Protein AF-A0A7S1AAR7-F1 (afdb_monomer_lite)

InterPro domains:
  IPR026983 Dynein heavy chain [PTHR45703] (3-144)

Structure (mmCIF, N/CA/C/O backbone):
data_AF-A0A7S1AAR7-F1
#
_entry.id   AF-A0A7S1AAR7-F1
#
loop_
_atom_site.group_PDB
_atom_site.id
_atom_site.type_symbol
_atom_site.label_atom_id
_atom_site.label_alt_id
_atom_site.label_comp_id
_atom_site.label_asym_id
_atom_site.label_entity_id
_atom_site.label_seq_id
_atom_site.pdbx_PDB_ins_code
_atom_site.Cartn_x
_atom_site.Cartn_y
_atom_site.Cartn_z
_atom_site.occupancy
_atom_site.B_iso_or_equiv
_atom_site.auth_seq_id
_atom_site.auth_comp_id
_atom_site.a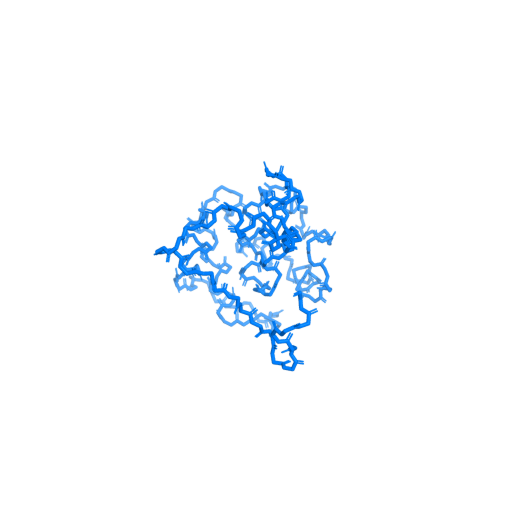uth_asym_id
_atom_site.auth_atom_id
_atom_site.pdbx_PDB_model_num
ATOM 1 N N . GLU A 1 1 ? -5.694 12.376 -1.575 1.00 77.00 1 GLU A N 1
ATOM 2 C CA . GLU A 1 1 ? -5.389 10.925 -1.607 1.00 77.00 1 GLU A CA 1
ATOM 3 C C . GLU A 1 1 ? -3.947 10.611 -2.028 1.00 77.00 1 GLU A C 1
ATOM 5 O O . GLU A 1 1 ? -3.217 10.101 -1.195 1.00 77.00 1 GLU A O 1
ATOM 10 N N . ILE A 1 2 ? -3.462 10.975 -3.229 1.00 81.75 2 ILE A N 1
ATOM 11 C CA . ILE A 1 2 ? -2.057 10.687 -3.639 1.00 81.75 2 ILE A CA 1
ATOM 12 C C . ILE A 1 2 ? -1.038 11.282 -2.656 1.00 81.75 2 ILE A C 1
ATOM 14 O O . ILE A 1 2 ? -0.123 10.597 -2.204 1.00 81.75 2 ILE A O 1
ATOM 18 N N . THR A 1 3 ? -1.235 12.542 -2.256 1.00 81.69 3 THR A N 1
ATOM 19 C CA . THR A 1 3 ? -0.390 13.201 -1.250 1.00 81.69 3 THR A CA 1
ATOM 20 C C . THR A 1 3 ? -0.338 12.423 0.059 1.00 81.69 3 THR A C 1
ATOM 22 O O . THR A 1 3 ? 0.715 12.380 0.674 1.00 81.69 3 THR A O 1
ATOM 25 N N . ALA A 1 4 ? -1.429 11.768 0.466 1.00 83.69 4 ALA A N 1
ATOM 26 C CA . ALA A 1 4 ? -1.468 10.996 1.704 1.00 83.69 4 ALA A CA 1
ATOM 27 C C . ALA A 1 4 ? -0.580 9.746 1.649 1.00 83.69 4 ALA A C 1
ATOM 29 O O . ALA A 1 4 ? 0.109 9.463 2.629 1.00 83.69 4 ALA A O 1
ATOM 30 N N . LEU A 1 5 ? -0.534 9.045 0.510 1.00 85.94 5 LEU A N 1
ATOM 31 C CA . LEU A 1 5 ? 0.400 7.932 0.314 1.00 85.94 5 LEU A CA 1
ATOM 32 C C . LEU A 1 5 ? 1.858 8.409 0.298 1.00 85.94 5 LEU A C 1
ATOM 34 O O . LEU A 1 5 ? 2.721 7.748 0.864 1.00 85.94 5 LEU A O 1
ATOM 38 N N . MET A 1 6 ? 2.135 9.576 -0.294 1.00 84.50 6 MET A N 1
ATOM 39 C CA . MET A 1 6 ? 3.497 10.125 -0.356 1.00 84.50 6 MET A CA 1
ATOM 40 C C . MET A 1 6 ? 4.001 10.655 0.992 1.00 84.50 6 MET A C 1
ATOM 42 O O . MET A 1 6 ? 5.182 10.527 1.299 1.00 84.50 6 MET A O 1
ATOM 46 N N . THR A 1 7 ? 3.129 11.268 1.795 1.00 84.75 7 THR A N 1
ATOM 47 C CA . THR A 1 7 ? 3.503 11.851 3.095 1.00 84.75 7 THR A CA 1
ATOM 48 C C . THR A 1 7 ? 3.367 10.868 4.254 1.00 84.75 7 THR A C 1
ATOM 50 O O . THR A 1 7 ? 3.787 11.172 5.368 1.00 84.75 7 THR A O 1
ATOM 53 N N . GLY A 1 8 ? 2.794 9.689 4.003 1.00 82.31 8 GLY A N 1
ATOM 54 C CA . GLY A 1 8 ? 2.628 8.640 4.998 1.00 82.31 8 GLY A CA 1
ATOM 55 C C . GLY A 1 8 ? 1.496 8.889 5.999 1.00 82.31 8 GLY A C 1
ATOM 56 O O . GLY A 1 8 ? 1.558 8.348 7.105 1.00 82.31 8 GLY A O 1
ATOM 57 N N . LEU A 1 9 ? 0.477 9.672 5.614 1.00 83.19 9 LEU A N 1
ATOM 58 C CA . LEU A 1 9 ? -0.642 10.093 6.475 1.00 83.19 9 LEU A CA 1
ATOM 59 C C . LEU A 1 9 ? -0.157 10.709 7.809 1.00 83.19 9 LEU A C 1
ATOM 61 O O . LEU A 1 9 ? -0.442 10.166 8.880 1.00 83.19 9 LEU A O 1
ATOM 65 N N . PRO A 1 10 ? 0.598 11.823 7.774 1.00 79.75 10 PRO A N 1
ATOM 66 C CA . PRO A 1 10 ? 1.107 12.452 8.983 1.00 79.75 10 PRO A CA 1
ATOM 67 C C . PRO A 1 10 ? -0.031 13.146 9.739 1.00 79.75 10 PRO A C 1
ATOM 69 O O . PRO A 1 10 ? -0.895 13.785 9.139 1.00 79.75 10 PRO A O 1
ATOM 72 N N . GLY A 1 11 ? -0.021 13.052 11.066 1.00 82.94 11 GLY A N 1
ATOM 73 C CA . GLY A 1 11 ? -1.017 13.704 11.909 1.00 82.94 11 GLY A CA 1
ATOM 74 C C . GLY A 1 11 ? -1.045 13.136 13.320 1.00 82.94 11 GLY A C 1
ATOM 75 O O . GLY A 1 11 ? -0.151 12.390 13.716 1.00 82.94 11 GLY A O 1
ATOM 76 N N . SER A 1 12 ? -2.096 13.489 14.052 1.00 81.12 12 SER A N 1
ATOM 77 C CA . SER A 1 12 ? -2.379 12.967 15.387 1.00 81.12 12 SER A CA 1
ATOM 78 C C . SER A 1 12 ? -3.764 12.339 15.402 1.00 81.12 12 SER A C 1
ATOM 80 O O . SER A 1 12 ? -4.691 12.864 14.781 1.00 81.12 12 SER A O 1
ATOM 82 N N . ALA A 1 13 ? -3.903 11.229 16.127 1.00 81.75 13 ALA A N 1
ATOM 83 C CA . ALA A 1 13 ? -5.209 10.652 16.405 1.00 81.75 13 ALA A CA 1
ATOM 84 C C . ALA A 1 13 ? -6.052 11.666 17.191 1.00 81.75 13 ALA A C 1
ATOM 86 O O . ALA A 1 13 ? -5.557 12.283 18.136 1.00 81.75 13 ALA A O 1
ATOM 87 N N . LYS A 1 14 ? -7.300 11.869 16.761 1.00 80.62 14 LYS A N 1
ATOM 88 C CA . LYS A 1 14 ? -8.266 12.703 17.491 1.00 80.62 14 LYS A CA 1
ATOM 89 C C . LYS A 1 14 ? -9.028 11.880 18.521 1.00 80.62 14 LYS A C 1
ATOM 91 O O . LYS A 1 14 ? -9.467 12.431 19.523 1.00 80.62 14 LYS A O 1
ATOM 96 N N . GLU A 1 15 ? -9.174 10.588 18.250 1.00 84.75 15 GLU A N 1
ATOM 97 C CA . GLU A 1 15 ? -9.864 9.624 19.094 1.00 84.75 15 GLU A CA 1
ATOM 98 C C . GLU A 1 15 ? -8.861 8.637 19.699 1.00 84.75 15 GLU A C 1
ATOM 100 O O . GLU A 1 15 ? -7.852 8.281 19.075 1.00 84.75 15 GLU A O 1
ATOM 105 N N . ASP A 1 16 ? -9.137 8.193 20.924 1.00 87.19 16 ASP A N 1
ATOM 106 C CA . ASP A 1 16 ? -8.317 7.195 21.605 1.00 87.19 16 ASP A CA 1
ATOM 107 C C . ASP A 1 16 ? -8.431 5.830 20.925 1.00 87.19 16 ASP A C 1
ATOM 109 O O . ASP A 1 16 ? -9.450 5.485 20.323 1.00 87.19 16 ASP A O 1
ATOM 113 N N . LYS A 1 17 ? -7.355 5.042 21.007 1.00 90.31 17 LYS A N 1
ATOM 114 C CA . LYS A 1 17 ? -7.329 3.709 20.408 1.00 90.31 17 LYS A CA 1
ATOM 115 C C . LYS A 1 17 ? -8.343 2.805 21.131 1.00 90.31 17 LYS A C 1
ATOM 117 O O . LYS A 1 17 ? -8.259 2.708 22.355 1.00 90.31 17 LYS A O 1
ATOM 122 N N . PRO A 1 18 ? -9.246 2.105 20.419 1.00 88.94 18 PRO A N 1
ATOM 123 C CA . PRO A 1 18 ? -10.216 1.223 21.063 1.00 88.94 18 PRO A CA 1
ATOM 124 C C . PRO A 1 18 ? -9.520 0.087 21.829 1.00 88.94 18 PRO A C 1
ATOM 126 O O . PRO A 1 18 ? -8.543 -0.488 21.340 1.00 88.94 18 PRO A O 1
ATOM 129 N N . GLU A 1 19 ? -10.031 -0.252 23.016 1.00 83.00 19 GLU A N 1
ATOM 130 C CA . GLU A 1 19 ? -9.405 -1.208 23.951 1.00 83.00 19 GLU A CA 1
ATOM 131 C C . GLU A 1 19 ? -9.174 -2.594 23.317 1.00 83.00 19 GLU A C 1
ATOM 133 O O . GLU A 1 19 ? -8.137 -3.221 23.501 1.00 83.00 19 GLU A O 1
ATOM 138 N N . ASN A 1 20 ? -10.096 -3.029 22.465 1.00 84.44 20 ASN A N 1
ATOM 139 C CA . ASN A 1 20 ? -10.126 -4.313 21.763 1.00 84.44 20 ASN A CA 1
ATOM 140 C C . ASN A 1 20 ? -9.389 -4.305 20.401 1.00 84.44 20 ASN A C 1
ATOM 142 O O . ASN A 1 20 ? -9.709 -5.081 19.501 1.00 84.44 20 ASN A O 1
ATOM 146 N N . SER A 1 21 ? -8.374 -3.449 20.240 1.00 89.50 21 SER A N 1
ATOM 147 C CA . SER A 1 21 ? -7.570 -3.336 19.008 1.00 89.50 21 SER A CA 1
ATOM 148 C C . SER A 1 21 ? -6.071 -3.585 19.221 1.00 89.50 21 SER A C 1
ATOM 150 O O . SER A 1 21 ? -5.218 -2.905 18.652 1.00 89.50 21 SER A O 1
ATOM 152 N N . GLU A 1 22 ? -5.705 -4.563 20.052 1.00 90.56 22 GLU A N 1
ATOM 153 C CA . GLU A 1 22 ? -4.298 -4.908 20.348 1.00 90.56 22 GLU A CA 1
ATOM 154 C C . GLU A 1 22 ? -3.454 -5.212 19.098 1.00 90.56 22 GLU A C 1
ATOM 156 O O . GLU A 1 22 ? -2.267 -4.898 19.067 1.00 90.56 22 GLU A O 1
ATOM 161 N N . TRP A 1 23 ? -4.083 -5.742 18.046 1.00 92.62 23 TRP A N 1
ATOM 162 C CA . TRP A 1 23 ? -3.471 -6.026 16.743 1.00 92.62 23 TRP A CA 1
ATOM 163 C C . TRP A 1 23 ? -3.049 -4.763 15.969 1.00 92.62 23 TRP A C 1
ATOM 165 O O . TRP A 1 23 ? -2.197 -4.832 15.086 1.00 92.62 23 TRP A O 1
ATOM 175 N N . LEU A 1 24 ? -3.611 -3.598 16.307 1.00 93.44 24 LEU A N 1
ATOM 176 C CA . LEU A 1 24 ? -3.327 -2.328 15.650 1.00 93.44 24 LEU A CA 1
ATOM 177 C 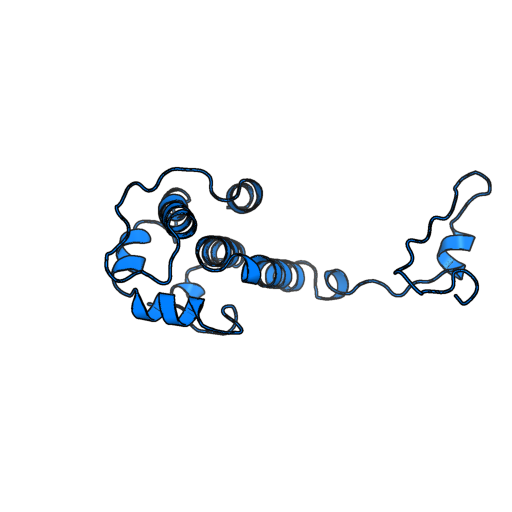C . LEU A 1 24 ? -2.324 -1.502 16.468 1.00 93.44 24 LEU A C 1
ATOM 179 O O . LEU A 1 24 ? -2.536 -1.194 17.647 1.00 93.44 24 LEU A O 1
ATOM 183 N N . THR A 1 25 ? -1.230 -1.084 15.834 1.00 92.75 25 THR A N 1
ATOM 184 C CA . THR A 1 25 ? -0.251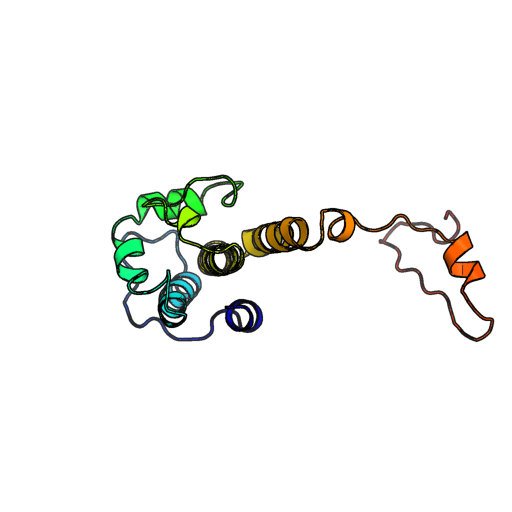 -0.192 16.476 1.00 92.75 25 THR A CA 1
ATOM 185 C C . THR A 1 25 ? -0.812 1.224 16.647 1.00 92.75 25 THR A C 1
ATOM 187 O O . THR A 1 25 ? -1.706 1.644 15.910 1.00 92.75 25 THR A O 1
ATOM 190 N N . GLN A 1 26 ? -0.246 2.015 17.566 1.00 91.62 26 GLN A N 1
ATOM 191 C CA . GLN A 1 26 ? -0.638 3.424 17.733 1.00 91.62 26 GLN A CA 1
ATOM 192 C C . GLN A 1 26 ? -0.398 4.262 16.463 1.00 91.62 26 GLN A C 1
ATOM 194 O O . GLN A 1 26 ? -1.148 5.195 16.168 1.00 91.62 26 GLN A O 1
ATOM 199 N N . VAL A 1 27 ? 0.636 3.917 15.688 1.00 91.62 27 VAL A N 1
ATOM 200 C CA . VAL A 1 27 ? 0.941 4.575 14.411 1.00 91.62 27 VAL A CA 1
ATOM 201 C C . VAL A 1 27 ? -0.149 4.262 13.389 1.00 91.62 27 VAL A C 1
ATOM 203 O O . VAL A 1 27 ? -0.697 5.179 12.783 1.00 91.62 27 VAL A O 1
ATOM 206 N N . SER A 1 28 ? -0.517 2.989 13.241 1.00 93.31 28 SER A N 1
ATOM 207 C CA . SER A 1 28 ? -1.604 2.567 12.351 1.00 93.31 28 SER A CA 1
ATOM 208 C C . SER A 1 28 ? -2.942 3.198 12.755 1.00 93.31 28 SER A C 1
ATOM 210 O O . SER A 1 28 ? -3.665 3.706 11.902 1.00 93.31 28 SER A O 1
ATOM 212 N N . TRP A 1 29 ? -3.234 3.275 14.058 1.00 94.31 29 TRP A N 1
ATOM 213 C CA . TRP A 1 29 ? -4.431 3.951 14.569 1.00 94.31 29 TRP A CA 1
ATOM 214 C C . TRP A 1 29 ? -4.467 5.446 14.229 1.00 94.31 29 TRP A C 1
ATOM 216 O O . TRP A 1 29 ? -5.490 5.972 13.786 1.00 94.31 29 TRP A O 1
ATOM 226 N N . THR A 1 30 ? -3.326 6.125 14.361 1.00 93.31 30 THR A N 1
ATOM 227 C CA . THR A 1 30 ? -3.189 7.524 13.941 1.00 93.31 30 THR A CA 1
ATOM 228 C C . THR A 1 30 ? -3.490 7.681 12.453 1.00 93.31 30 THR A C 1
ATOM 230 O O . THR A 1 30 ? -4.235 8.580 12.073 1.00 93.31 30 THR A O 1
ATOM 233 N N . ARG A 1 31 ? -2.993 6.776 11.605 1.00 94.06 31 ARG A N 1
ATOM 234 C CA . ARG A 1 31 ? -3.285 6.804 10.165 1.00 94.06 31 ARG A CA 1
ATOM 235 C C . ARG A 1 31 ? -4.768 6.592 9.873 1.00 94.06 31 ARG A C 1
ATOM 237 O O . ARG A 1 31 ? -5.313 7.334 9.064 1.00 94.06 31 ARG A O 1
ATOM 244 N N . VAL A 1 32 ? -5.425 5.652 10.559 1.00 94.38 32 VAL A N 1
ATOM 245 C CA . VAL A 1 32 ? -6.881 5.426 10.453 1.00 94.38 32 VAL A CA 1
ATOM 246 C C . VAL A 1 32 ? -7.659 6.700 10.800 1.00 94.38 32 VAL A C 1
ATOM 248 O O . VAL A 1 32 ? -8.561 7.085 10.062 1.00 94.38 32 VAL A O 1
ATOM 251 N N . ASN A 1 33 ? -7.254 7.414 11.852 1.00 93.00 33 ASN A N 1
ATOM 252 C CA . ASN A 1 33 ? -7.845 8.707 12.211 1.00 93.00 33 ASN A CA 1
ATOM 253 C C . ASN A 1 33 ? -7.623 9.775 11.129 1.00 93.00 33 ASN A C 1
ATOM 255 O O . ASN A 1 33 ? -8.522 10.557 10.821 1.00 93.00 33 ASN A O 1
ATOM 259 N N . VAL A 1 34 ? -6.423 9.823 10.544 1.00 92.06 34 VAL A N 1
ATOM 260 C CA . VAL A 1 34 ? -6.086 10.790 9.491 1.00 92.06 34 VAL A CA 1
ATOM 261 C C . VAL A 1 34 ? -6.853 10.501 8.198 1.00 92.06 34 VAL A C 1
ATOM 263 O O . VAL A 1 34 ? -7.186 11.453 7.493 1.00 92.06 34 VAL A O 1
ATOM 266 N N . LEU A 1 35 ? -7.212 9.246 7.894 1.00 92.44 35 LEU A N 1
ATOM 267 C CA . LEU A 1 35 ? -8.021 8.921 6.709 1.00 92.44 35 LEU A CA 1
ATOM 268 C C . LEU A 1 35 ? -9.344 9.685 6.682 1.00 92.44 35 LEU A C 1
ATOM 270 O O . LEU A 1 35 ? -9.737 10.161 5.624 1.00 92.44 35 LEU A O 1
ATOM 274 N N . GLN A 1 36 ? -9.973 9.902 7.838 1.00 91.00 36 GLN A N 1
ATOM 275 C CA . GLN A 1 36 ? -11.215 10.672 7.926 1.00 91.00 36 GLN A CA 1
ATOM 276 C C . GLN A 1 36 ? -11.053 12.132 7.469 1.00 91.00 36 GLN A C 1
ATOM 278 O O . GLN A 1 36 ? -12.015 12.761 7.047 1.00 91.00 36 GLN A O 1
ATOM 283 N N . SER A 1 37 ? -9.835 12.687 7.500 1.00 87.81 37 SER A N 1
ATOM 284 C CA . SER A 1 37 ? -9.566 14.030 6.962 1.00 87.81 37 SER A CA 1
ATOM 285 C C . SER A 1 37 ? -9.527 14.092 5.432 1.00 87.81 37 SER A C 1
ATOM 287 O O . SER A 1 37 ? -9.539 15.189 4.876 1.00 87.81 37 SER A O 1
ATOM 289 N N . LEU A 1 38 ? -9.473 12.941 4.749 1.00 87.50 38 LEU A N 1
ATOM 290 C CA . LEU A 1 38 ? -9.517 12.873 3.287 1.00 87.50 38 LEU A CA 1
ATOM 291 C C . LEU A 1 38 ? -10.925 13.129 2.729 1.00 87.50 38 LEU A C 1
ATOM 293 O O . LEU A 1 38 ? -11.030 13.478 1.555 1.00 87.50 38 LEU A O 1
ATOM 297 N N . GLY A 1 39 ? -11.960 13.016 3.567 1.00 86.81 39 GLY A N 1
ATOM 298 C CA . GLY A 1 39 ? -13.358 13.223 3.196 1.00 86.81 39 GLY A CA 1
ATOM 299 C C . GLY A 1 39 ? -13.948 12.106 2.329 1.00 86.81 39 GLY A C 1
ATOM 300 O O . GLY A 1 39 ? -13.332 11.051 2.147 1.00 86.81 39 GLY A O 1
ATOM 301 N N . ASP A 1 40 ? -15.137 12.360 1.772 1.00 89.88 40 ASP A N 1
ATOM 302 C CA . ASP A 1 40 ? -15.827 11.477 0.820 1.00 89.88 40 ASP A CA 1
ATOM 303 C C . ASP A 1 40 ? -16.159 10.113 1.447 1.00 89.88 40 ASP A C 1
ATOM 305 O O . ASP A 1 40 ? -16.881 10.035 2.440 1.00 89.88 40 ASP A O 1
ATOM 309 N N . THR A 1 41 ? -15.607 9.021 0.918 1.00 92.12 41 THR A N 1
ATOM 310 C CA . THR A 1 41 ? -15.871 7.668 1.418 1.00 92.12 41 THR A CA 1
ATOM 311 C C . THR A 1 41 ? -15.333 7.465 2.840 1.00 92.12 41 THR A C 1
ATOM 313 O O . THR A 1 41 ? -15.774 6.555 3.538 1.00 92.12 41 THR A O 1
ATOM 316 N N . PHE A 1 42 ? -14.404 8.317 3.294 1.00 93.06 42 PHE A N 1
ATOM 317 C CA . PHE A 1 42 ? -13.845 8.263 4.644 1.00 93.06 42 PHE A CA 1
ATOM 318 C C . PHE A 1 42 ? -14.561 9.161 5.666 1.00 93.06 42 PHE A C 1
ATOM 320 O O . PHE A 1 42 ? -14.153 9.195 6.831 1.00 93.06 42 PHE A O 1
ATOM 327 N N . ASP A 1 43 ? -15.623 9.873 5.282 1.00 91.25 43 ASP A N 1
ATOM 328 C CA . ASP A 1 43 ? -16.398 10.678 6.228 1.00 91.25 43 ASP A CA 1
ATOM 329 C C . ASP A 1 43 ? -17.049 9.784 7.297 1.00 91.25 43 ASP A C 1
ATOM 331 O O . ASP A 1 43 ? -17.830 8.884 7.004 1.00 91.25 43 ASP A O 1
ATOM 335 N N . GLY A 1 44 ? -16.698 10.015 8.567 1.00 89.62 44 GLY A N 1
ATOM 336 C CA . GLY A 1 44 ? -17.156 9.183 9.687 1.00 89.62 44 GLY A CA 1
ATOM 337 C C . GLY A 1 44 ? -16.517 7.788 9.756 1.00 89.62 44 GLY A C 1
ATOM 338 O O . GLY A 1 44 ? -17.001 6.936 10.504 1.00 89.62 44 GLY A O 1
ATOM 339 N N . PHE A 1 45 ? -15.426 7.549 9.018 1.00 93.00 45 PHE A N 1
ATOM 340 C CA . PHE A 1 45 ? -14.796 6.231 8.921 1.00 93.00 45 PHE A CA 1
ATOM 341 C C . PHE A 1 45 ? -14.349 5.650 10.264 1.00 93.00 45 PHE A C 1
ATOM 343 O O . PHE A 1 45 ? -14.482 4.446 10.465 1.00 93.00 45 PHE A O 1
ATOM 350 N N . VAL A 1 46 ? -13.859 6.469 11.202 1.00 93.38 46 VAL A N 1
ATOM 351 C CA . VAL A 1 46 ? -13.400 5.964 12.509 1.00 93.38 46 VAL A CA 1
ATOM 352 C C . VAL A 1 46 ? -14.545 5.287 13.274 1.00 93.38 46 VAL A C 1
ATOM 354 O O . VAL A 1 46 ? -14.354 4.213 13.844 1.00 93.38 46 VAL A O 1
ATOM 357 N N . GLY A 1 47 ? -15.759 5.840 13.197 1.00 91.88 47 GLY A N 1
ATOM 358 C CA . GLY A 1 47 ? -16.953 5.234 13.788 1.00 91.88 47 GLY A CA 1
ATOM 359 C C . GLY A 1 47 ? -17.324 3.895 13.140 1.00 91.88 47 GLY A C 1
ATOM 360 O O . GLY A 1 47 ? -17.577 2.920 13.849 1.00 91.88 47 GLY A O 1
ATOM 361 N N . GLU A 1 48 ? -17.303 3.813 11.803 1.00 91.44 48 GLU A N 1
ATOM 362 C CA . GLU A 1 48 ? -17.534 2.548 11.082 1.00 91.44 48 GLU A CA 1
ATOM 363 C C . GLU A 1 48 ? -16.448 1.502 11.388 1.00 91.44 48 GLU A C 1
ATOM 365 O O . GLU A 1 48 ? -16.745 0.310 11.506 1.00 91.44 48 GLU A O 1
ATOM 370 N N . PHE A 1 49 ? -15.198 1.945 11.545 1.00 93.69 49 PHE A N 1
ATOM 371 C CA . PHE A 1 49 ? -14.060 1.092 11.866 1.00 93.69 49 PHE A CA 1
ATOM 372 C C . PHE A 1 49 ? -14.192 0.479 13.262 1.00 93.69 49 PHE A C 1
ATOM 374 O O . PHE A 1 49 ? -14.098 -0.740 13.419 1.00 93.69 49 PHE A O 1
ATOM 381 N N . CYS A 1 50 ? -14.496 1.306 14.265 1.00 92.06 50 CYS A N 1
ATOM 382 C CA . CYS A 1 50 ? -14.752 0.860 15.634 1.00 92.06 50 CYS A CA 1
ATOM 383 C C . CYS A 1 50 ? -15.999 -0.030 15.743 1.00 92.06 50 CYS A C 1
ATOM 385 O O . CYS A 1 50 ? -16.030 -0.941 16.569 1.00 92.06 50 CYS A O 1
ATOM 387 N N . GLY A 1 51 ? -17.010 0.192 14.896 1.00 91.94 51 GLY A N 1
ATOM 388 C CA . GLY A 1 51 ? -18.231 -0.614 14.866 1.00 91.94 51 GLY A CA 1
ATOM 389 C C . GLY A 1 51 ? -18.027 -2.066 14.415 1.00 91.94 51 GLY A C 1
ATOM 390 O O . GLY A 1 51 ? -18.878 -2.906 14.699 1.00 91.94 51 GLY A O 1
ATOM 391 N N . ASN A 1 52 ? -16.920 -2.384 13.731 1.00 92.75 52 ASN A N 1
ATOM 392 C CA . ASN A 1 52 ? -16.617 -3.746 13.282 1.00 92.75 52 ASN A CA 1
ATOM 393 C C . ASN A 1 52 ? -15.108 -4.053 13.311 1.00 92.75 52 ASN A C 1
ATOM 395 O O . ASN A 1 52 ? -14.492 -4.365 12.289 1.00 92.75 52 ASN A O 1
ATOM 399 N N . LEU A 1 53 ? -14.508 -3.966 14.501 1.00 93.19 53 LEU A N 1
ATOM 400 C CA . LEU A 1 53 ? -13.076 -4.221 14.694 1.00 93.19 53 LEU A CA 1
ATOM 401 C C . LEU A 1 53 ? -12.661 -5.647 14.321 1.00 93.19 53 LEU A C 1
ATOM 403 O O . LEU A 1 53 ? -11.584 -5.824 13.756 1.00 93.19 53 LEU A O 1
ATOM 407 N N . ASP A 1 54 ? -13.502 -6.648 14.589 1.00 92.94 54 ASP A N 1
ATOM 408 C CA . ASP A 1 54 ? -13.201 -8.048 14.264 1.00 92.94 54 ASP A CA 1
ATOM 409 C C . ASP A 1 54 ? -13.102 -8.271 12.751 1.00 92.94 54 ASP A C 1
ATOM 411 O O . ASP A 1 54 ? -12.209 -8.973 12.275 1.00 92.94 54 ASP A O 1
ATOM 415 N N . GLY A 1 55 ? -13.970 -7.619 11.974 1.00 94.06 55 GLY A N 1
ATOM 416 C CA . GLY A 1 55 ? -13.899 -7.660 10.520 1.00 94.06 55 GLY A CA 1
ATOM 417 C C . GLY A 1 55 ? -12.627 -6.999 9.981 1.00 94.06 55 GLY A C 1
ATOM 418 O O . GLY A 1 55 ? -11.986 -7.544 9.085 1.00 94.06 55 GLY A O 1
ATOM 419 N N . TRP A 1 56 ? -12.209 -5.863 10.547 1.00 94.88 56 TRP A N 1
ATOM 420 C CA . TRP A 1 56 ? -10.951 -5.212 10.153 1.00 94.88 56 TRP A CA 1
ATOM 421 C C . TRP A 1 56 ? -9.718 -6.001 10.589 1.00 94.88 56 TRP A C 1
ATOM 423 O O . TRP A 1 56 ? -8.731 -6.037 9.855 1.00 94.88 56 TRP A O 1
ATOM 433 N N . LYS A 1 57 ? -9.793 -6.694 11.728 1.00 94.50 57 LYS A N 1
ATOM 434 C CA . LYS A 1 57 ? -8.762 -7.635 12.164 1.00 94.50 57 LYS A CA 1
ATOM 435 C C . LYS A 1 57 ? -8.615 -8.792 11.175 1.00 94.50 57 LYS A C 1
ATOM 437 O O . LYS A 1 57 ? -7.497 -9.125 10.810 1.00 94.50 57 LYS A O 1
ATOM 442 N N . ALA A 1 58 ? -9.720 -9.340 10.668 1.00 93.75 58 ALA A N 1
ATOM 443 C CA . ALA A 1 58 ? -9.670 -10.378 9.637 1.00 93.75 58 ALA A CA 1
ATOM 444 C C . ALA A 1 58 ? -8.994 -9.889 8.341 1.00 93.75 58 ALA A C 1
ATOM 446 O O . ALA A 1 58 ? -8.256 -10.644 7.716 1.00 93.75 58 ALA A O 1
ATOM 447 N N . VAL A 1 59 ? -9.195 -8.621 7.956 1.00 94.25 59 VAL A N 1
ATOM 448 C CA . VAL A 1 59 ? -8.478 -8.007 6.820 1.00 94.25 59 VAL A CA 1
ATOM 449 C C . VAL A 1 59 ? -6.984 -7.851 7.120 1.00 94.25 59 VAL A C 1
ATOM 451 O O . VAL A 1 59 ? -6.157 -8.085 6.243 1.00 94.25 59 VAL A O 1
ATOM 454 N N . PHE A 1 60 ? -6.636 -7.458 8.345 1.00 93.69 60 PHE A N 1
ATOM 455 C CA . PHE A 1 60 ? -5.249 -7.310 8.786 1.00 93.69 60 PHE A CA 1
ATOM 456 C C . PHE A 1 60 ? -4.500 -8.651 8.820 1.00 93.69 60 PHE A C 1
ATOM 458 O O . PHE A 1 60 ? -3.377 -8.725 8.324 1.00 93.69 60 PHE A O 1
ATOM 465 N N . ASP A 1 61 ? -5.138 -9.700 9.343 1.00 93.62 61 ASP A N 1
ATOM 466 C CA . ASP A 1 61 ? -4.569 -11.046 9.492 1.00 93.62 61 ASP A CA 1
ATOM 467 C C . ASP A 1 61 ? -4.565 -11.852 8.176 1.00 93.62 61 ASP A C 1
ATOM 469 O O . ASP A 1 61 ? -3.910 -12.889 8.088 1.00 93.62 61 ASP A O 1
ATOM 473 N N . ALA A 1 62 ? -5.291 -11.411 7.143 1.00 93.94 62 ALA A N 1
ATOM 474 C CA . ALA A 1 62 ? -5.348 -12.107 5.861 1.00 93.94 62 ALA A CA 1
ATOM 475 C C . ALA A 1 62 ? -3.991 -12.091 5.149 1.00 93.94 62 ALA A C 1
ATOM 477 O O . ALA A 1 62 ? -3.369 -11.038 5.045 1.00 93.94 62 ALA A O 1
ATOM 478 N N . ASP A 1 63 ? -3.586 -13.207 4.533 1.00 90.50 63 ASP A N 1
ATOM 479 C CA . ASP A 1 63 ? -2.375 -13.259 3.699 1.00 90.50 63 ASP A CA 1
ATOM 480 C C . ASP A 1 63 ? -2.462 -12.268 2.524 1.00 90.50 63 ASP A C 1
ATOM 482 O O . ASP A 1 63 ? -1.521 -11.518 2.242 1.00 90.50 63 ASP A O 1
ATOM 486 N N . GLN A 1 64 ? -3.642 -12.205 1.891 1.00 89.12 64 GLN A N 1
ATOM 487 C CA . GLN A 1 64 ? -3.944 -11.368 0.726 1.00 89.12 64 GLN A CA 1
ATOM 488 C C . GLN A 1 64 ? -5.139 -10.419 0.992 1.00 89.12 64 GLN A C 1
ATOM 490 O O . GLN A 1 64 ? -6.263 -10.687 0.561 1.00 89.12 64 GLN A O 1
ATOM 495 N N . PRO A 1 65 ? -4.934 -9.259 1.647 1.00 84.94 65 PRO A N 1
ATOM 496 C CA . PRO A 1 65 ? -6.007 -8.343 2.052 1.00 84.94 65 PRO A CA 1
ATOM 497 C C . PRO A 1 65 ? -6.702 -7.643 0.886 1.00 84.94 65 PRO A C 1
ATOM 499 O O . PRO A 1 65 ? -7.782 -7.069 1.042 1.00 84.94 65 PRO A O 1
ATOM 502 N N . ARG A 1 66 ? -6.066 -7.648 -0.289 1.00 82.75 66 ARG A N 1
ATOM 503 C CA . ARG A 1 66 ? -6.668 -7.141 -1.521 1.00 82.75 66 ARG A CA 1
ATOM 504 C C . ARG A 1 66 ? -7.730 -8.084 -2.080 1.00 82.75 66 ARG A C 1
ATOM 506 O O . ARG A 1 66 ? -8.576 -7.628 -2.838 1.00 82.75 66 ARG A O 1
ATOM 513 N N . GLU A 1 67 ? -7.717 -9.366 -1.713 1.00 86.38 67 GLU A N 1
ATOM 514 C CA . GLU A 1 67 ? -8.668 -10.371 -2.212 1.00 86.38 67 GLU A CA 1
ATOM 515 C C . GLU A 1 67 ? -9.853 -10.553 -1.265 1.00 86.38 67 GLU A C 1
ATOM 517 O O . GLU A 1 67 ? -10.964 -10.807 -1.719 1.00 86.38 67 GLU A O 1
ATOM 522 N N . VAL A 1 68 ? -9.654 -10.326 0.035 1.00 91.06 68 VAL A N 1
ATOM 523 C CA . VAL A 1 68 ? -10.733 -10.430 1.023 1.00 91.06 68 VAL A CA 1
ATOM 524 C C . VAL A 1 68 ? -11.749 -9.296 0.892 1.00 91.06 68 VAL A C 1
ATOM 526 O O . VAL A 1 68 ? -11.431 -8.174 0.474 1.00 91.06 68 VAL A O 1
ATOM 529 N N . GLU A 1 69 ? -12.987 -9.596 1.264 1.00 91.69 69 GLU A N 1
ATOM 530 C CA . GLU A 1 69 ? -14.029 -8.592 1.439 1.00 91.69 69 GLU A CA 1
ATOM 531 C C . GLU A 1 69 ? -13.744 -7.741 2.674 1.00 91.69 69 GLU A C 1
ATOM 533 O O . GLU A 1 69 ? -13.210 -8.223 3.674 1.00 91.69 69 GLU A O 1
ATOM 538 N N . TRP A 1 70 ? -14.091 -6.457 2.603 1.00 93.44 70 TRP A N 1
ATOM 539 C CA . TRP A 1 70 ? -13.935 -5.555 3.743 1.00 93.44 70 TRP A CA 1
ATOM 540 C C . TRP A 1 70 ? -15.257 -5.404 4.490 1.00 93.44 70 TRP A C 1
ATOM 542 O O . TRP A 1 70 ? -16.323 -5.511 3.870 1.00 93.44 70 TRP A O 1
ATOM 552 N N . PRO A 1 71 ? -15.212 -5.110 5.802 1.00 93.69 71 PRO A N 1
ATOM 553 C CA . PRO A 1 71 ? -16.406 -4.870 6.602 1.00 93.69 71 PRO A CA 1
ATOM 554 C C . PRO A 1 71 ? -17.380 -3.907 5.923 1.00 93.69 71 PRO A C 1
ATOM 556 O O . PRO A 1 71 ? -16.967 -2.954 5.266 1.00 93.69 71 PRO A O 1
ATOM 559 N N . ASN A 1 72 ? -18.683 -4.151 6.077 1.00 88.56 72 ASN A N 1
ATOM 560 C CA . ASN A 1 72 ? -19.754 -3.285 5.562 1.00 88.56 72 ASN A CA 1
ATOM 561 C C . ASN A 1 72 ? -19.699 -3.027 4.042 1.00 88.56 72 ASN A C 1
ATOM 563 O O . ASN A 1 72 ? -20.186 -1.997 3.570 1.00 88.56 72 ASN A O 1
ATOM 567 N N . ASN A 1 73 ? -19.092 -3.940 3.273 1.00 89.94 73 ASN A N 1
ATOM 568 C CA . ASN A 1 73 ? -18.823 -3.769 1.844 1.00 89.94 73 ASN A CA 1
ATOM 569 C C . ASN A 1 73 ? -18.021 -2.490 1.535 1.00 89.94 73 ASN A C 1
ATOM 571 O O . ASN A 1 73 ? -18.140 -1.921 0.448 1.00 89.94 73 ASN A O 1
ATOM 575 N N . PHE A 1 74 ? -17.205 -2.015 2.485 1.00 91.88 74 PHE A N 1
ATOM 576 C CA . PHE A 1 74 ? -16.496 -0.736 2.375 1.00 91.88 74 PHE A CA 1
ATOM 577 C C . PHE A 1 74 ? -15.582 -0.694 1.145 1.00 91.88 74 PHE A C 1
ATOM 579 O O . PHE A 1 74 ? -15.500 0.313 0.448 1.00 91.88 74 PHE A O 1
ATOM 586 N N . LYS A 1 75 ? -14.992 -1.840 0.789 1.00 90.88 75 LYS 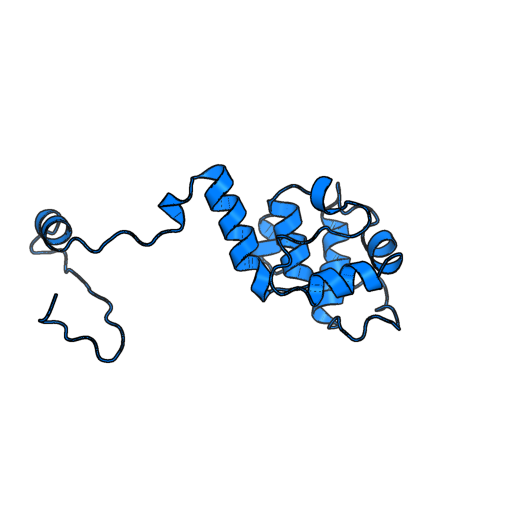A N 1
ATOM 587 C CA . LYS A 1 75 ? -14.164 -2.017 -0.410 1.00 90.88 75 LYS A CA 1
ATOM 588 C C . LYS A 1 75 ? -14.869 -1.588 -1.700 1.00 90.88 75 LYS A C 1
ATOM 590 O O . LYS A 1 75 ? -14.222 -1.016 -2.577 1.00 90.88 75 LYS A O 1
ATOM 595 N N . LEU A 1 76 ? -16.177 -1.835 -1.820 1.00 90.50 76 LEU A N 1
ATOM 596 C CA . LEU A 1 76 ? -16.974 -1.466 -2.997 1.00 90.50 76 LEU A CA 1
ATOM 597 C C . LEU A 1 76 ? -17.240 0.040 -3.079 1.00 90.50 76 LEU A C 1
ATOM 599 O O . LEU A 1 76 ? -17.410 0.558 -4.179 1.00 90.50 76 LEU A O 1
ATOM 603 N N . LYS A 1 77 ? -17.252 0.734 -1.936 1.00 91.44 77 LYS A N 1
ATOM 604 C CA . LYS A 1 77 ? -17.401 2.193 -1.874 1.00 91.44 77 LYS A CA 1
ATOM 605 C C . LYS A 1 77 ? -16.105 2.907 -2.275 1.00 91.44 77 LYS A C 1
ATOM 607 O O . LYS A 1 77 ? -16.158 3.999 -2.820 1.00 91.44 77 LYS A O 1
ATOM 612 N N . CYS A 1 78 ? -14.954 2.277 -2.033 1.00 92.38 78 CYS A N 1
ATOM 613 C CA . CYS A 1 78 ? -13.650 2.885 -2.269 1.00 92.38 78 CYS A CA 1
ATOM 614 C C . CYS A 1 78 ? -13.185 2.823 -3.731 1.00 92.38 78 CYS A C 1
ATOM 616 O O . CYS A 1 78 ? -13.214 1.763 -4.369 1.00 92.38 78 CYS A O 1
ATOM 618 N N . THR A 1 79 ? -12.592 3.923 -4.201 1.00 93.12 79 THR A N 1
ATOM 619 C CA . THR A 1 79 ? -11.731 3.930 -5.394 1.00 93.12 79 THR A CA 1
ATOM 620 C C . THR A 1 79 ? -10.459 3.095 -5.162 1.00 93.12 79 THR A C 1
ATOM 622 O O . THR A 1 79 ? -10.059 2.890 -4.012 1.00 93.12 79 THR A O 1
ATOM 625 N N . PRO A 1 80 ? -9.757 2.636 -6.217 1.00 92.25 80 PRO A N 1
ATOM 626 C CA . PRO A 1 80 ? -8.490 1.912 -6.064 1.00 92.25 80 PRO A CA 1
ATOM 627 C C . PRO A 1 80 ? -7.454 2.656 -5.204 1.00 92.25 80 PRO A C 1
ATOM 629 O O . PRO A 1 80 ? -6.776 2.055 -4.372 1.00 92.25 80 PRO A O 1
ATOM 632 N N . LEU A 1 81 ? -7.386 3.984 -5.333 1.00 92.31 81 LEU A N 1
ATOM 633 C CA . LEU A 1 81 ? -6.475 4.813 -4.549 1.00 92.31 81 LEU A CA 1
ATOM 634 C C . LEU A 1 81 ? -6.900 4.910 -3.077 1.00 92.31 81 LEU A C 1
ATOM 636 O O . LEU A 1 81 ? -6.057 4.819 -2.187 1.00 92.31 81 LEU A O 1
ATOM 640 N N . GLN A 1 82 ? -8.201 5.034 -2.807 1.00 93.69 82 GLN A N 1
ATOM 641 C CA . GLN A 1 82 ? -8.742 4.978 -1.446 1.00 93.69 82 GLN A CA 1
ATOM 642 C C . GLN A 1 82 ? -8.478 3.612 -0.803 1.00 93.69 82 GLN A C 1
ATOM 644 O O . GLN A 1 82 ? -8.082 3.550 0.362 1.00 93.69 82 GLN A O 1
ATOM 649 N N . ARG A 1 83 ? -8.595 2.517 -1.568 1.00 93.44 83 ARG A N 1
ATOM 650 C CA . ARG A 1 83 ? -8.242 1.176 -1.081 1.00 93.44 83 ARG A CA 1
ATOM 651 C C . ARG A 1 83 ? -6.766 1.097 -0.684 1.00 93.44 83 ARG A C 1
ATOM 653 O O . ARG A 1 83 ? -6.451 0.599 0.395 1.00 93.44 83 ARG A O 1
ATOM 660 N N . ALA A 1 84 ? -5.870 1.639 -1.510 1.00 94.12 84 ALA A N 1
ATOM 661 C CA . ALA A 1 84 ? -4.445 1.705 -1.193 1.00 94.12 84 ALA A CA 1
ATOM 662 C C . ALA A 1 84 ? -4.163 2.552 0.063 1.00 94.12 84 ALA A C 1
ATOM 664 O O . ALA A 1 84 ? -3.379 2.130 0.909 1.00 94.12 84 ALA A O 1
ATOM 665 N N . CYS A 1 85 ? -4.831 3.700 0.235 1.00 94.38 85 CYS A N 1
ATOM 666 C CA . CYS A 1 85 ? -4.722 4.521 1.448 1.00 94.38 85 CYS A CA 1
ATOM 667 C C . CYS A 1 85 ? -5.148 3.756 2.708 1.00 94.38 85 CYS A C 1
ATOM 669 O O . CYS A 1 85 ? -4.475 3.847 3.737 1.00 94.38 85 CYS A O 1
ATOM 671 N N . LEU A 1 86 ? -6.241 2.989 2.633 1.00 94.50 86 LEU A N 1
ATOM 672 C CA . LEU A 1 86 ? -6.714 2.209 3.773 1.00 94.50 86 LEU A CA 1
ATOM 673 C C . LEU A 1 86 ? -5.753 1.073 4.124 1.00 94.50 86 LEU A C 1
ATOM 675 O O . LEU A 1 86 ? -5.376 0.930 5.287 1.00 94.50 86 LEU A O 1
ATOM 679 N N . LEU A 1 87 ? -5.299 0.314 3.123 1.00 94.56 87 LEU A N 1
ATOM 680 C CA . LEU A 1 87 ? -4.291 -0.726 3.324 1.00 94.56 87 LEU A CA 1
ATOM 681 C C . LEU A 1 87 ? -2.990 -0.140 3.875 1.00 94.56 87 LEU A C 1
ATOM 683 O O . LEU A 1 87 ? -2.425 -0.706 4.798 1.00 94.56 87 LEU A O 1
ATOM 687 N N . PHE A 1 88 ? -2.569 1.041 3.428 1.00 93.88 88 PHE A N 1
ATOM 688 C CA . PHE A 1 88 ? -1.411 1.724 4.001 1.00 93.88 88 PHE A CA 1
ATOM 689 C C . PHE A 1 88 ? -1.599 2.108 5.481 1.00 93.88 88 PHE A C 1
ATOM 691 O O . PHE A 1 88 ? -0.639 2.101 6.260 1.00 93.88 88 PHE A O 1
ATOM 698 N N . ALA A 1 89 ? -2.826 2.425 5.899 1.00 93.69 89 ALA A N 1
ATOM 699 C CA . ALA A 1 89 ? -3.118 2.735 7.294 1.00 93.69 89 ALA A CA 1
ATOM 700 C C . ALA A 1 89 ? -3.034 1.497 8.201 1.00 93.69 89 ALA A C 1
ATOM 702 O O . ALA A 1 89 ? -2.451 1.594 9.283 1.00 93.69 89 ALA A O 1
ATOM 703 N N . ILE A 1 90 ? -3.565 0.348 7.764 1.00 93.25 90 ILE A N 1
ATOM 704 C CA . ILE A 1 90 ? -3.663 -0.861 8.602 1.00 93.25 90 ILE A CA 1
ATOM 705 C C . ILE A 1 90 ? -2.549 -1.891 8.353 1.00 93.25 90 ILE A C 1
ATOM 707 O O . ILE A 1 90 ? -2.041 -2.449 9.318 1.00 93.25 90 ILE A O 1
ATOM 711 N N . ARG A 1 91 ? -2.122 -2.112 7.103 1.00 91.38 91 ARG A N 1
ATOM 712 C CA . ARG A 1 91 ? -1.167 -3.154 6.673 1.00 91.38 91 ARG A CA 1
ATOM 713 C C . ARG A 1 91 ? -0.200 -2.607 5.605 1.00 91.38 91 ARG A C 1
ATOM 715 O O . ARG A 1 91 ? -0.376 -2.786 4.399 1.00 91.38 91 ARG A O 1
ATOM 722 N N . THR A 1 92 ? 0.832 -1.883 6.045 1.00 90.50 92 THR A N 1
ATOM 723 C CA . THR A 1 92 ? 1.739 -1.131 5.151 1.00 90.50 92 THR A CA 1
ATOM 724 C C . THR A 1 92 ? 2.436 -1.980 4.092 1.00 90.50 92 THR A C 1
ATOM 726 O O . THR A 1 92 ? 2.649 -1.507 2.978 1.00 90.50 92 THR A O 1
ATOM 729 N N . ASP A 1 93 ? 2.769 -3.222 4.418 1.00 91.31 93 ASP A N 1
ATOM 730 C CA . ASP A 1 93 ? 3.343 -4.223 3.512 1.00 91.31 93 ASP A CA 1
ATOM 731 C C . ASP A 1 93 ? 2.430 -4.529 2.309 1.00 91.31 93 ASP A C 1
ATOM 733 O O . ASP A 1 93 ? 2.920 -4.754 1.204 1.00 91.31 93 ASP A O 1
ATOM 737 N N . ALA A 1 94 ? 1.104 -4.451 2.479 1.00 91.00 94 ALA A N 1
ATOM 738 C CA . ALA A 1 94 ? 0.131 -4.682 1.409 1.00 91.00 94 ALA A CA 1
ATOM 739 C C . ALA A 1 94 ? 0.033 -3.517 0.417 1.00 91.00 94 ALA A C 1
ATOM 741 O O . ALA A 1 94 ? -0.535 -3.665 -0.666 1.00 91.00 94 ALA A O 1
ATOM 742 N N . THR A 1 95 ? 0.559 -2.345 0.780 1.00 91.44 95 THR A N 1
ATOM 743 C CA . THR A 1 95 ? 0.404 -1.117 -0.014 1.00 91.44 95 THR A CA 1
ATOM 744 C C . THR A 1 95 ? 1.040 -1.257 -1.389 1.00 91.44 95 THR A C 1
ATOM 746 O O . THR A 1 95 ? 0.492 -0.758 -2.365 1.00 91.44 95 THR A O 1
ATOM 749 N N . VAL A 1 96 ? 2.172 -1.963 -1.484 1.00 90.88 96 VAL A N 1
ATOM 750 C CA . VAL A 1 96 ? 2.851 -2.188 -2.767 1.00 90.88 96 VAL A CA 1
ATOM 751 C C . VAL A 1 96 ? 1.932 -2.940 -3.723 1.00 90.88 96 VAL A C 1
ATOM 753 O O . VAL A 1 96 ? 1.744 -2.488 -4.847 1.00 90.88 96 VAL A O 1
ATOM 756 N N . GLN A 1 97 ? 1.292 -4.018 -3.263 1.00 91.12 97 GLN A N 1
ATOM 757 C CA . GLN A 1 97 ? 0.344 -4.780 -4.081 1.00 91.12 97 GLN A CA 1
ATOM 758 C C . GLN A 1 97 ? -0.874 -3.934 -4.471 1.00 91.12 97 GLN A C 1
ATOM 760 O O . GLN A 1 97 ? -1.276 -3.940 -5.627 1.00 91.12 97 GLN A O 1
ATOM 765 N N . ALA A 1 98 ? -1.408 -3.131 -3.546 1.00 92.81 98 ALA A N 1
ATOM 766 C CA . ALA A 1 98 ? -2.526 -2.239 -3.848 1.00 92.81 98 ALA A CA 1
ATOM 767 C C . ALA A 1 98 ? -2.173 -1.183 -4.911 1.00 92.81 98 ALA A C 1
ATOM 769 O O . ALA A 1 98 ? -2.999 -0.848 -5.755 1.00 92.81 98 ALA A O 1
ATOM 770 N N . ILE A 1 99 ? -0.942 -0.660 -4.896 1.00 92.81 99 ILE A N 1
ATOM 771 C CA . ILE A 1 99 ? -0.449 0.263 -5.927 1.00 92.81 99 ILE A CA 1
ATOM 772 C C . ILE A 1 99 ? -0.237 -0.471 -7.254 1.00 92.81 99 ILE A C 1
ATOM 774 O O . ILE A 1 99 ? -0.562 0.080 -8.305 1.00 92.81 99 ILE A O 1
ATOM 778 N N . GLN A 1 100 ? 0.274 -1.705 -7.222 1.00 93.00 100 GLN A N 1
ATOM 779 C CA . GLN A 1 100 ? 0.413 -2.529 -8.422 1.00 93.00 100 GLN A CA 1
ATOM 780 C C . GLN A 1 100 ? -0.939 -2.748 -9.105 1.00 93.00 100 GLN A C 1
ATOM 782 O O . GLN A 1 100 ? -1.019 -2.555 -10.313 1.00 93.00 100 GLN A O 1
ATOM 787 N N . ASP A 1 101 ? -2.004 -3.021 -8.346 1.00 91.81 101 ASP A N 1
ATOM 788 C CA . ASP A 1 101 ? -3.358 -3.172 -8.894 1.00 91.81 101 ASP A CA 1
ATOM 789 C C . ASP A 1 101 ? -3.820 -1.894 -9.630 1.00 91.81 101 ASP A C 1
ATOM 791 O O . ASP A 1 101 ? -4.415 -1.967 -10.704 1.00 91.81 101 ASP A O 1
ATOM 795 N N . ILE A 1 102 ? -3.492 -0.704 -9.101 1.00 93.31 102 ILE A N 1
ATOM 796 C CA . ILE A 1 102 ? -3.790 0.581 -9.763 1.00 93.31 102 ILE A CA 1
ATOM 797 C C . ILE A 1 102 ? -3.031 0.694 -11.090 1.00 93.31 102 ILE A C 1
ATOM 799 O O . ILE A 1 102 ? -3.599 1.117 -12.099 1.00 93.31 102 ILE A O 1
ATOM 803 N N . VAL A 1 103 ? -1.744 0.343 -11.095 1.00 94.81 103 VAL A N 1
ATOM 804 C CA . VAL A 1 103 ? -0.907 0.389 -12.303 1.00 94.81 103 VAL A CA 1
ATOM 805 C C . VAL A 1 103 ? -1.408 -0.616 -13.340 1.00 94.81 103 VAL A C 1
ATOM 807 O O . VAL A 1 103 ? -1.530 -0.259 -14.510 1.00 94.81 103 VAL A O 1
ATOM 810 N N . GLU A 1 104 ? -1.763 -1.830 -12.926 1.00 93.88 104 GLU A N 1
ATOM 811 C CA . GLU A 1 104 ? -2.323 -2.852 -13.810 1.00 93.88 104 GLU A CA 1
ATOM 812 C C . GLU A 1 104 ? -3.657 -2.405 -14.417 1.00 93.88 104 GLU A C 1
ATOM 814 O O . GLU A 1 104 ? -3.836 -2.519 -15.628 1.00 93.88 104 GLU A O 1
ATOM 819 N N . GLU A 1 105 ? -4.557 -1.818 -13.623 1.00 91.50 105 GLU A N 1
ATOM 820 C CA . GLU A 1 105 ? -5.852 -1.327 -14.109 1.00 91.50 105 GLU A CA 1
ATOM 821 C C . GLU A 1 105 ? -5.705 -0.147 -15.087 1.00 91.50 105 GLU A C 1
ATOM 823 O O . GLU A 1 105 ? -6.453 -0.046 -16.060 1.00 91.50 105 GLU A O 1
ATOM 828 N N . LYS A 1 106 ? -4.765 0.776 -14.830 1.00 93.12 106 LYS A N 1
ATOM 829 C CA . LYS A 1 106 ? -4.638 2.024 -15.608 1.00 93.12 106 LYS A CA 1
ATOM 830 C C . LYS A 1 106 ? -3.686 1.935 -16.794 1.00 93.12 106 LYS A C 1
ATOM 832 O O . LYS A 1 106 ? -3.945 2.571 -17.812 1.00 93.12 106 LYS A O 1
ATOM 837 N N . LEU A 1 107 ? -2.577 1.218 -16.646 1.00 94.38 107 LEU A N 1
ATOM 838 C CA . LEU A 1 107 ? -1.485 1.163 -17.624 1.00 94.38 107 LEU A CA 1
ATOM 839 C C . LEU A 1 107 ? -1.280 -0.249 -18.186 1.00 94.38 107 LEU A C 1
ATOM 841 O O . LEU A 1 107 ? -0.709 -0.403 -19.265 1.00 94.38 107 LEU A O 1
ATOM 845 N N . GLY A 1 108 ? -1.780 -1.271 -17.491 1.00 92.94 108 GLY A N 1
ATOM 846 C CA . GLY A 1 108 ? -1.619 -2.667 -17.864 1.00 92.94 108 GLY A CA 1
ATOM 847 C C . GLY A 1 108 ? -0.420 -3.327 -17.191 1.00 92.94 108 GLY A C 1
ATOM 848 O O . GLY A 1 108 ? 0.551 -2.689 -16.778 1.00 92.94 108 GLY A O 1
ATOM 849 N N . ARG A 1 109 ? -0.479 -4.657 -17.127 1.00 91.81 109 ARG A N 1
ATOM 850 C CA . ARG A 1 109 ? 0.521 -5.510 -16.472 1.00 91.81 109 ARG A CA 1
ATOM 851 C C . ARG A 1 109 ? 1.937 -5.382 -17.042 1.00 91.81 109 ARG A C 1
ATOM 853 O O . ARG A 1 109 ? 2.899 -5.599 -16.316 1.00 91.81 109 ARG A O 1
ATOM 860 N N . TYR A 1 110 ? 2.072 -4.949 -18.296 1.00 92.06 110 TYR A N 1
ATOM 861 C CA . TYR A 1 110 ? 3.366 -4.651 -18.920 1.00 92.06 110 TYR A CA 1
ATOM 862 C C . TYR A 1 110 ? 4.230 -3.692 -18.079 1.00 92.06 110 TYR A C 1
ATOM 864 O O . TYR A 1 110 ? 5.446 -3.816 -18.060 1.00 92.06 110 TYR A O 1
ATOM 872 N N . PHE A 1 111 ? 3.611 -2.766 -17.337 1.00 91.88 111 PHE A N 1
ATOM 873 C CA . PHE A 1 111 ? 4.321 -1.808 -16.480 1.00 91.88 111 PHE A CA 1
ATOM 874 C C . PHE A 1 111 ? 4.693 -2.358 -15.095 1.00 91.88 111 PHE A C 1
ATOM 876 O O . PHE A 1 111 ? 5.352 -1.666 -14.320 1.00 91.88 111 PHE A O 1
ATOM 883 N N . LEU A 1 112 ? 4.269 -3.581 -14.773 1.00 92.44 112 LEU A N 1
ATOM 884 C CA . LEU A 1 112 ? 4.640 -4.295 -13.550 1.00 92.44 112 LEU A CA 1
ATOM 885 C C . LEU A 1 112 ? 5.748 -5.320 -13.780 1.00 92.44 112 LEU A C 1
ATOM 887 O O . LEU A 1 112 ? 6.401 -5.744 -12.827 1.00 92.44 112 LEU A O 1
ATOM 891 N N . GLU A 1 113 ? 5.945 -5.734 -15.028 1.00 88.81 113 GLU A N 1
ATOM 892 C CA . GLU A 1 113 ? 6.915 -6.754 -15.389 1.00 88.81 113 GLU A CA 1
ATOM 893 C C . GLU A 1 113 ? 8.238 -6.085 -15.783 1.00 88.81 113 GLU A C 1
ATOM 895 O O . GLU A 1 113 ? 8.248 -5.174 -16.615 1.00 88.81 113 GLU A O 1
ATOM 900 N N . PRO A 1 114 ? 9.372 -6.492 -15.185 1.00 83.75 114 PRO A N 1
ATOM 901 C CA . PRO A 1 114 ? 10.659 -5.969 -15.604 1.00 83.75 114 PRO A CA 1
ATOM 902 C C . PRO A 1 114 ? 10.904 -6.370 -17.066 1.00 83.75 114 PRO A C 1
ATOM 904 O O . PRO A 1 114 ? 10.739 -7.547 -17.405 1.00 83.75 114 PRO A O 1
ATOM 907 N N . PRO A 1 115 ? 11.297 -5.428 -17.943 1.00 82.12 115 PRO A N 1
ATOM 908 C CA . PRO A 1 115 ? 11.585 -5.764 -19.326 1.00 82.12 115 PRO A CA 1
ATOM 909 C C . PRO A 1 115 ? 12.773 -6.735 -19.387 1.00 82.12 115 PRO A C 1
ATOM 911 O O . PRO A 1 115 ? 13.706 -6.618 -18.584 1.00 82.12 115 PRO A O 1
ATOM 914 N N . PRO A 1 116 ? 12.771 -7.688 -20.335 1.00 83.06 116 PRO A N 1
ATOM 915 C CA . PRO A 1 116 ? 13.926 -8.542 -20.553 1.00 83.06 116 PRO A CA 1
ATOM 916 C C . PRO A 1 116 ? 15.138 -7.687 -20.940 1.00 83.06 116 PRO A C 1
ATOM 918 O O . PRO A 1 116 ? 15.020 -6.730 -21.706 1.00 83.06 116 PRO A O 1
ATOM 921 N N . LEU A 1 117 ? 16.309 -8.035 -20.406 1.00 83.19 117 LEU A N 1
ATOM 922 C CA . LEU A 1 117 ? 17.557 -7.366 -20.755 1.00 83.19 117 LEU A CA 1
ATOM 923 C C . LEU A 1 117 ? 17.927 -7.687 -22.211 1.00 83.19 117 LEU A C 1
ATOM 925 O O . LEU A 1 117 ? 18.122 -8.850 -22.555 1.00 83.19 117 LEU A O 1
ATOM 929 N N . ASP A 1 118 ? 18.068 -6.655 -23.042 1.00 85.88 118 ASP A N 1
ATOM 930 C CA . ASP A 1 118 ? 18.490 -6.763 -24.443 1.00 85.88 118 ASP A CA 1
ATOM 931 C C . ASP A 1 118 ? 19.781 -5.961 -24.665 1.00 85.88 118 ASP A C 1
ATOM 933 O O . ASP A 1 118 ? 19.767 -4.789 -25.057 1.00 85.88 118 ASP A O 1
ATOM 937 N N . LEU A 1 119 ? 20.919 -6.606 -24.374 1.00 84.25 119 LEU A N 1
ATOM 938 C CA . LEU A 1 119 ? 22.246 -6.007 -24.542 1.00 84.25 119 LEU A CA 1
ATOM 939 C C . LEU A 1 119 ? 22.521 -5.545 -25.982 1.00 84.25 119 LEU A C 1
ATOM 941 O O . LEU A 1 119 ? 23.017 -4.425 -26.138 1.00 84.25 119 LEU A O 1
ATOM 945 N N . PRO A 1 120 ? 22.219 -6.336 -27.036 1.00 88.19 120 PRO A N 1
ATOM 946 C CA . PRO A 1 120 ? 22.395 -5.886 -28.415 1.00 88.19 120 PRO A CA 1
ATOM 947 C C . PRO A 1 120 ? 21.690 -4.564 -28.725 1.00 88.19 120 PRO A C 1
ATOM 949 O O . PRO A 1 120 ? 22.299 -3.680 -29.337 1.00 88.19 120 PRO A O 1
ATOM 952 N N . THR A 1 121 ? 20.437 -4.408 -28.293 1.00 87.56 121 THR A N 1
ATOM 953 C CA . THR A 1 121 ? 19.682 -3.169 -28.521 1.00 87.56 121 THR A CA 1
ATOM 954 C C . THR A 1 121 ? 20.268 -2.011 -27.717 1.00 87.56 121 THR A C 1
ATOM 956 O O . THR A 1 121 ? 20.560 -0.965 -28.296 1.00 87.56 121 THR A O 1
ATOM 959 N N . CYS A 1 122 ? 20.572 -2.211 -26.428 1.00 88.31 122 CYS A N 1
ATOM 960 C CA . CYS A 1 122 ? 21.216 -1.179 -25.606 1.00 88.31 122 CYS A CA 1
ATOM 961 C C . CYS A 1 122 ? 22.575 -0.730 -26.170 1.00 88.31 122 CYS A C 1
ATOM 963 O O . CYS A 1 122 ? 22.890 0.458 -26.141 1.00 88.31 122 CYS A O 1
ATOM 965 N N . TYR A 1 123 ? 23.379 -1.657 -26.703 1.00 89.12 123 TYR A N 1
ATOM 966 C CA . TYR A 1 123 ? 24.664 -1.338 -27.327 1.00 89.12 123 TYR A CA 1
ATOM 967 C C . TYR A 1 123 ? 24.491 -0.545 -28.623 1.00 89.12 123 TYR A C 1
ATOM 969 O O . TYR A 1 123 ? 25.186 0.450 -28.828 1.00 89.12 123 TYR A O 1
ATOM 977 N N . LYS A 1 124 ? 23.539 -0.946 -29.472 1.00 91.94 124 LYS A N 1
ATOM 978 C CA . LYS A 1 124 ? 23.224 -0.243 -30.721 1.00 91.94 124 LYS A CA 1
ATOM 979 C C . LYS A 1 124 ? 22.752 1.194 -30.479 1.00 91.94 124 LYS A C 1
ATOM 981 O O . LYS A 1 124 ? 23.098 2.072 -31.266 1.00 91.94 124 LYS A O 1
ATOM 986 N N . ASP A 1 125 ? 22.003 1.418 -29.403 1.00 88.94 125 ASP A N 1
ATOM 987 C CA . ASP A 1 125 ? 21.489 2.738 -29.021 1.00 88.94 125 ASP A CA 1
ATOM 988 C C . ASP A 1 125 ? 22.515 3.577 -28.231 1.00 88.94 125 ASP A C 1
ATOM 990 O O . ASP A 1 125 ? 22.289 4.761 -27.969 1.00 88.94 125 ASP A O 1
ATOM 994 N N . SER A 1 126 ? 23.658 2.989 -27.859 1.00 91.31 126 SER A N 1
ATOM 995 C CA . SER A 1 126 ? 24.741 3.678 -27.153 1.00 91.31 126 SER A CA 1
ATOM 996 C C . SER A 1 126 ? 25.672 4.442 -28.100 1.00 91.31 126 SER A C 1
ATOM 998 O O . SER A 1 126 ? 25.728 4.207 -29.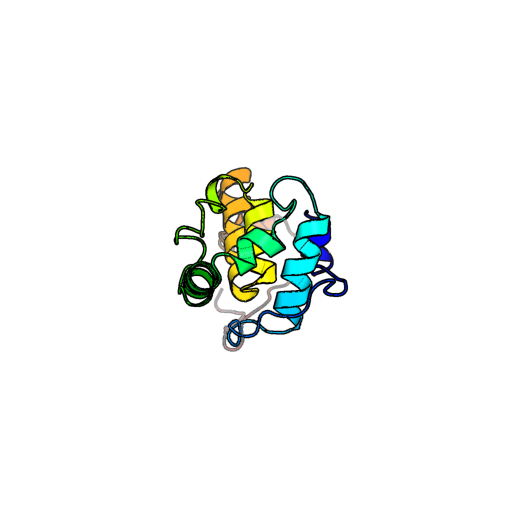307 1.00 91.31 126 SER A O 1
ATOM 1000 N N . ALA A 1 127 ? 26.446 5.366 -27.533 1.00 93.06 127 ALA A N 1
ATOM 1001 C CA . ALA A 1 127 ? 27.467 6.118 -28.250 1.00 93.06 127 ALA A CA 1
ATOM 1002 C C . ALA A 1 127 ? 28.825 5.989 -27.542 1.00 93.06 127 ALA A C 1
ATOM 1004 O O . ALA A 1 127 ? 28.860 5.745 -26.336 1.00 93.06 127 ALA A O 1
ATOM 1005 N N . PRO A 1 128 ? 29.960 6.219 -28.232 1.00 92.12 128 PRO A N 1
ATOM 1006 C CA . PRO A 1 128 ? 31.295 6.108 -27.628 1.00 92.12 128 PRO A CA 1
ATOM 1007 C C . PRO A 1 128 ? 31.533 7.007 -26.403 1.00 92.12 128 PRO A C 1
ATOM 1009 O O . PRO A 1 128 ? 32.464 6.780 -25.636 1.00 92.12 128 PRO A O 1
ATOM 1012 N N . ASN A 1 129 ? 30.711 8.041 -26.222 1.00 95.00 129 ASN A N 1
ATOM 1013 C CA . ASN A 1 129 ? 30.732 8.966 -25.092 1.00 95.00 129 ASN A CA 1
ATOM 1014 C C . ASN A 1 129 ? 29.591 8.733 -24.077 1.00 95.00 129 ASN A C 1
ATOM 1016 O O . ASN A 1 129 ? 29.438 9.537 -23.159 1.00 95.00 129 ASN A O 1
ATOM 1020 N N . VAL A 1 130 ? 28.798 7.667 -24.230 1.00 92.62 130 VAL A N 1
ATOM 1021 C CA . VAL A 1 130 ? 27.695 7.288 -23.335 1.00 92.62 130 VAL A CA 1
ATOM 1022 C C . VAL A 1 130 ? 28.012 5.912 -22.733 1.00 92.62 130 VAL A C 1
ATOM 1024 O O . VAL A 1 130 ? 27.859 4.901 -23.417 1.00 92.62 130 VAL A O 1
ATOM 1027 N N . PRO A 1 131 ? 28.492 5.841 -21.477 1.00 89.19 131 PRO A N 1
ATOM 1028 C CA . PRO A 1 131 ? 28.854 4.569 -20.862 1.00 89.19 131 PRO A CA 1
ATOM 1029 C C . PRO A 1 131 ? 27.614 3.717 -20.562 1.00 89.19 131 PRO A C 1
ATOM 1031 O O . PRO A 1 131 ? 26.609 4.220 -20.060 1.00 89.19 131 PRO A O 1
ATOM 1034 N N . LEU A 1 132 ? 27.717 2.411 -20.814 1.00 87.81 132 LEU A N 1
ATOM 1035 C CA . LEU A 1 132 ? 26.719 1.419 -20.410 1.00 87.81 132 LEU A CA 1
ATOM 1036 C C . LEU A 1 132 ? 27.048 0.899 -19.007 1.00 87.81 132 LEU A C 1
ATOM 1038 O O . LEU A 1 132 ? 28.167 0.451 -18.757 1.00 87.81 132 LEU A O 1
ATOM 1042 N N . ILE A 1 133 ? 26.075 0.966 -18.095 1.00 87.00 133 ILE A N 1
ATOM 1043 C CA . ILE A 1 133 ? 26.224 0.544 -16.696 1.00 87.00 133 ILE A CA 1
ATOM 1044 C C . ILE A 1 133 ? 25.264 -0.613 -16.424 1.00 87.00 133 ILE A C 1
ATOM 1046 O O . ILE A 1 133 ? 24.054 -0.461 -16.572 1.00 87.00 133 ILE A O 1
ATOM 1050 N N . TYR A 1 134 ? 25.807 -1.742 -15.965 1.00 80.69 134 TYR A N 1
ATOM 1051 C CA . TYR A 1 134 ? 25.034 -2.904 -15.526 1.00 80.69 134 TYR A CA 1
ATOM 1052 C C . TYR A 1 134 ? 25.139 -3.060 -14.013 1.00 80.69 134 TYR A C 1
ATOM 1054 O O . TYR A 1 134 ? 26.234 -3.048 -13.450 1.00 80.69 134 TYR A O 1
ATOM 1062 N N . ILE A 1 135 ? 23.992 -3.215 -13.355 1.00 84.94 135 ILE A N 1
ATOM 1063 C CA . ILE A 1 135 ? 23.923 -3.487 -11.920 1.00 84.94 135 ILE A CA 1
ATOM 1064 C C . ILE A 1 135 ? 23.745 -4.991 -11.754 1.00 84.94 135 ILE A C 1
ATOM 1066 O O . ILE A 1 135 ? 22.707 -5.544 -12.107 1.00 84.94 135 ILE A O 1
ATOM 1070 N N . LEU A 1 136 ? 24.778 -5.648 -11.232 1.00 83.31 136 LEU A N 1
ATOM 1071 C CA . LEU A 1 136 ? 24.787 -7.089 -11.015 1.00 83.31 136 LEU A CA 1
ATOM 1072 C C . LEU A 1 136 ? 24.421 -7.414 -9.571 1.00 83.31 136 LEU A C 1
ATOM 1074 O O . LEU A 1 136 ? 24.897 -6.774 -8.631 1.00 83.31 136 LEU A O 1
ATOM 1078 N N . ALA A 1 137 ? 23.611 -8.453 -9.397 1.00 84.81 137 ALA A N 1
ATOM 1079 C CA . ALA A 1 137 ? 23.422 -9.055 -8.089 1.00 84.81 137 ALA A CA 1
ATOM 1080 C C . ALA A 1 137 ? 24.717 -9.755 -7.645 1.00 84.81 137 ALA A C 1
ATOM 1082 O O . ALA A 1 137 ? 25.475 -10.277 -8.470 1.00 84.81 137 ALA A O 1
ATOM 1083 N N . MET A 1 138 ? 24.958 -9.796 -6.334 1.00 89.06 138 MET A N 1
ATOM 1084 C CA . MET A 1 138 ? 26.115 -10.490 -5.763 1.00 89.06 138 MET A CA 1
ATOM 1085 C C . MET A 1 138 ? 26.184 -11.942 -6.260 1.00 89.06 138 MET A C 1
ATOM 1087 O O . MET A 1 138 ? 25.197 -12.667 -6.185 1.00 89.06 138 MET A O 1
ATOM 1091 N N . GLY A 1 139 ? 27.352 -12.366 -6.753 1.00 81.88 139 GLY A N 1
ATOM 1092 C CA . GLY A 1 139 ? 27.566 -13.721 -7.279 1.00 81.88 139 GLY A CA 1
ATOM 1093 C C . GLY A 1 139 ? 27.227 -13.913 -8.762 1.00 81.88 139 GLY A C 1
ATOM 1094 O O . GLY A 1 139 ? 27.412 -15.015 -9.269 1.00 81.88 139 GLY A O 1
ATOM 1095 N N . SER A 1 140 ? 26.780 -12.866 -9.464 1.00 79.56 140 SER A N 1
ATOM 1096 C CA . SER A 1 140 ? 26.602 -12.900 -10.925 1.00 79.56 140 SER A CA 1
ATOM 1097 C C . SER A 1 140 ? 27.933 -12.626 -11.633 1.00 79.56 140 SER A C 1
ATOM 1099 O O . SER A 1 140 ? 28.643 -11.695 -11.250 1.00 79.56 140 SER A O 1
ATOM 1101 N N . ASP A 1 141 ? 28.269 -13.409 -12.663 1.00 78.75 141 ASP A N 1
ATOM 1102 C CA . ASP A 1 141 ? 29.465 -13.194 -13.489 1.00 78.75 141 ASP A CA 1
ATOM 1103 C C . ASP A 1 141 ? 29.196 -12.113 -14.561 1.00 78.75 141 ASP A C 1
ATOM 1105 O O . ASP A 1 141 ? 28.359 -12.343 -15.443 1.00 78.75 141 ASP A O 1
ATOM 1109 N N . PRO A 1 142 ? 29.900 -10.960 -14.532 1.00 65.38 142 PRO A N 1
ATOM 1110 C CA . PRO A 1 142 ? 29.728 -9.869 -15.495 1.00 65.38 142 PRO A CA 1
ATOM 1111 C C . PRO A 1 142 ? 29.996 -10.250 -16.952 1.00 65.38 142 PRO A C 1
ATOM 1113 O O . PRO A 1 142 ? 29.542 -9.546 -17.848 1.00 65.38 142 PRO A O 1
ATOM 1116 N N . MET A 1 143 ? 30.766 -11.316 -17.189 1.00 73.25 143 MET A N 1
ATOM 1117 C CA . MET A 1 143 ? 31.208 -11.734 -18.523 1.00 73.25 143 MET A CA 1
ATOM 1118 C C . MET A 1 143 ? 30.349 -12.859 -19.115 1.00 73.25 143 MET A C 1
ATOM 1120 O O . MET A 1 143 ? 30.629 -13.323 -20.218 1.00 73.25 143 MET A O 1
ATOM 1124 N N . SER A 1 144 ? 29.338 -13.319 -18.372 1.00 66.06 144 SER A N 1
ATOM 1125 C CA . SER A 1 144 ? 28.473 -14.443 -18.753 1.00 66.06 144 SER A CA 1
ATOM 1126 C C . SER A 1 144 ? 27.159 -14.035 -19.435 1.00 66.06 144 SER A C 1
ATOM 1128 O O . SER A 1 144 ? 26.391 -14.918 -19.819 1.00 66.06 144 SER A O 1
ATOM 1130 N N . VAL A 1 145 ? 26.900 -12.726 -19.565 1.00 57.62 145 VAL A N 1
ATOM 1131 C CA . VAL A 1 145 ? 25.702 -12.145 -20.203 1.00 57.62 145 VAL A CA 1
ATOM 1132 C C . VAL A 1 145 ? 25.966 -11.822 -21.669 1.00 57.62 145 VAL A C 1
ATOM 1134 O O . VAL A 1 145 ? 27.047 -11.262 -21.958 1.00 57.62 145 VAL A O 1
#

pLDDT: mean 89.09, std 5.9, range [57.62, 95.0]

Organism: Noctiluca scintillans (NCBI:txid2966)

Secondary structure (DSSP, 8-state):
-HHHHHHT--S--SSPPPTT-TTS-HHHHHHHHHHGGG-GGGTTHHHHHHHTHHHHHHHHH-S-TTTSPPGGGHHHHS-HHHHHHHHHHH-GGGHHHHHHHHHHHHH-GGGTSPPPP-HHHHHHT--TTS-----PPTT--TT--

Foldseek 3Di:
DVVCVVVLLDDAAPDDDDPPQPLFDNQLNRLLRSLCVVDDLSPCVVVVCVVCVVQVVCLLPDPQSVPDQGPPSSVVRDDLVSVLSNCSSRPVVNNVVSVQVVCCVPPNCVVVDDDDDDPVVVVVPDDPPRDDDDDDDPPDDPVPD

Radius of gyration: 21.03 Å; chains: 1; 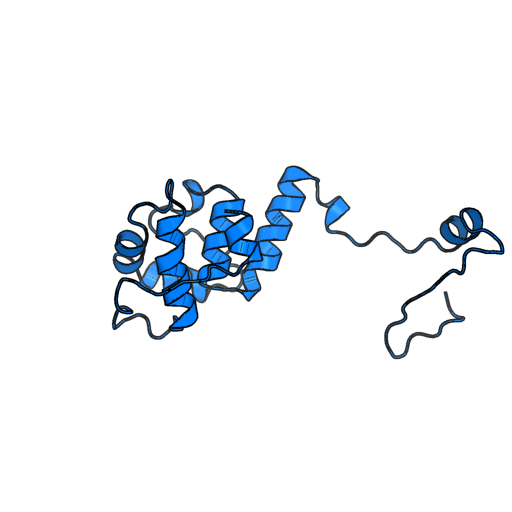bounding box: 51×28×55 Å

Sequence (145 aa):
EITALMTGLPGSAKEDKPENSEWLTQVSWTRVNVLQSLGDTFDGFVGEFCGNLDGWKAVFDADQPREVEWPNNFKLKCTPLQRACLLFAIRTDATVQAIQDIVEEKLGRYFLEPPPLDLPTCYKDSAPNVPLIYILAMGSDPMSV